Protein AF-A0A971IGG1-F1 (afdb_monomer_lite)

pLDDT: mean 95.61, std 4.91, range [66.44, 98.12]

Radius of gyration: 13.09 Å; chains: 1; bounding box: 25×19×39 Å

Foldseek 3Di:
DVVQVVLVVVQKHKDKDQDDDFVVVCVVVVHDCVVDTDRIDMDIGHDDD

Structure (mmCIF, N/CA/C/O backbone):
data_AF-A0A971IGG1-F1
#
_entry.id   AF-A0A971IGG1-F1
#
loop_
_atom_site.group_PDB
_atom_site.id
_atom_site.type_symbol
_atom_site.label_atom_id
_atom_site.label_alt_id
_atom_site.label_comp_id
_atom_site.label_asym_id
_atom_site.label_entity_id
_atom_site.label_seq_id
_atom_site.pdbx_PDB_ins_code
_atom_site.Cartn_x
_atom_site.Cartn_y
_atom_site.Cartn_z
_atom_site.occupancy
_atom_site.B_iso_or_equiv
_atom_site.auth_seq_id
_atom_site.auth_comp_id
_atom_site.auth_asym_id
_atom_site.auth_atom_id
_atom_site.pdbx_PDB_model_num
ATOM 1 N N . GLU A 1 1 ? -3.763 7.800 2.917 1.00 87.94 1 GLU A N 1
ATOM 2 C CA . GLU A 1 1 ? -4.777 8.354 3.846 1.00 87.94 1 GLU A CA 1
ATOM 3 C C . GLU A 1 1 ? -6.139 7.658 3.822 1.00 87.94 1 GLU A C 1
ATOM 5 O O . GLU A 1 1 ? -6.480 7.065 4.837 1.00 87.94 1 GLU A O 1
ATOM 10 N N . ASN A 1 2 ? -6.911 7.653 2.723 1.00 96.75 2 ASN A N 1
ATOM 11 C CA . ASN A 1 2 ? -8.281 7.087 2.728 1.00 96.75 2 ASN A CA 1
ATOM 12 C C . ASN A 1 2 ? -8.369 5.648 3.268 1.00 96.75 2 ASN A C 1
ATOM 14 O O . ASN A 1 2 ? -9.248 5.349 4.071 1.00 96.75 2 ASN A O 1
ATOM 18 N N . VAL A 1 3 ? -7.430 4.777 2.879 1.00 97.25 3 VAL A N 1
ATOM 19 C CA . VAL A 1 3 ? -7.352 3.391 3.377 1.00 97.25 3 VAL A CA 1
ATOM 20 C C . VAL A 1 3 ? -7.171 3.342 4.896 1.00 97.25 3 VAL A C 1
ATOM 22 O O . VAL A 1 3 ? -7.828 2.548 5.562 1.00 97.25 3 VAL A O 1
ATOM 25 N N . ALA A 1 4 ? -6.329 4.211 5.458 1.00 97.38 4 ALA A N 1
ATOM 26 C CA . ALA A 1 4 ? -6.075 4.255 6.895 1.00 97.38 4 ALA A CA 1
ATOM 27 C C . ALA A 1 4 ? -7.302 4.741 7.675 1.00 97.38 4 ALA A C 1
ATOM 29 O O . ALA A 1 4 ? -7.695 4.124 8.662 1.00 97.38 4 ALA A O 1
ATOM 30 N N . LEU A 1 5 ? -7.966 5.794 7.186 1.00 97.94 5 LEU A N 1
ATOM 31 C CA . LEU A 1 5 ? -9.200 6.305 7.790 1.00 97.94 5 LEU A CA 1
ATOM 32 C C . LEU A 1 5 ? -10.326 5.264 7.750 1.00 97.94 5 LEU A C 1
ATOM 34 O O . LEU A 1 5 ? -11.023 5.064 8.745 1.00 97.94 5 LEU A O 1
ATOM 38 N N . ALA A 1 6 ? -10.474 4.559 6.626 1.00 98.12 6 ALA A N 1
ATOM 39 C CA . ALA A 1 6 ? -11.436 3.470 6.497 1.00 98.12 6 ALA A CA 1
ATOM 40 C C . ALA A 1 6 ? -11.100 2.299 7.434 1.00 98.12 6 ALA A C 1
ATOM 42 O O . ALA A 1 6 ? -11.994 1.774 8.095 1.00 98.12 6 ALA A O 1
ATOM 43 N N . ALA A 1 7 ? -9.821 1.921 7.547 1.00 97.75 7 ALA A N 1
ATOM 44 C CA . ALA A 1 7 ? -9.382 0.886 8.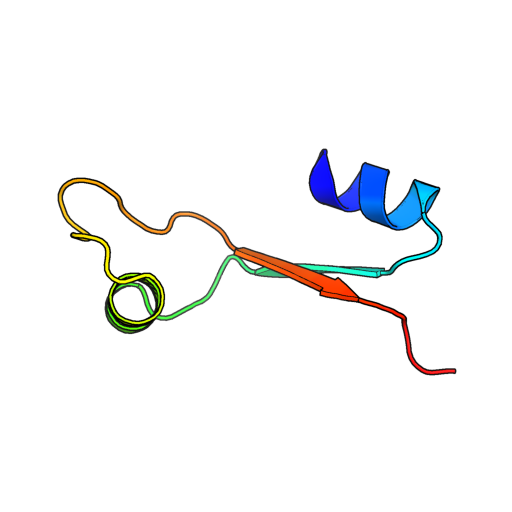479 1.00 97.75 7 ALA A CA 1
ATOM 45 C C . ALA A 1 7 ? -9.752 1.253 9.925 1.00 97.75 7 ALA A C 1
ATOM 47 O O . ALA A 1 7 ? -10.388 0.448 10.605 1.00 97.75 7 ALA A O 1
ATOM 48 N N . THR A 1 8 ? -9.468 2.484 10.363 1.00 96.88 8 THR A N 1
ATOM 49 C CA . THR A 1 8 ? -9.863 2.974 11.694 1.00 96.88 8 THR A CA 1
ATOM 50 C C . THR A 1 8 ? -11.377 2.925 11.904 1.00 96.88 8 THR A C 1
ATOM 52 O O . THR A 1 8 ? -11.826 2.426 12.935 1.00 96.88 8 THR A O 1
ATOM 55 N N . ALA A 1 9 ? -12.176 3.379 10.933 1.00 98.06 9 ALA A N 1
ATOM 56 C CA . ALA A 1 9 ? -13.638 3.343 11.029 1.00 98.06 9 ALA A CA 1
ATOM 57 C C . ALA A 1 9 ? -14.196 1.911 11.158 1.00 98.06 9 ALA A C 1
ATOM 59 O O . ALA A 1 9 ? -15.224 1.700 11.798 1.00 98.06 9 ALA A O 1
ATOM 60 N N . LEU A 1 10 ? -13.500 0.923 10.589 1.00 97.62 10 LEU A N 1
ATOM 61 C CA . LEU A 1 10 ? -13.848 -0.499 10.663 1.00 97.62 10 LEU A CA 1
ATOM 62 C C . LEU A 1 10 ? -13.246 -1.221 11.884 1.00 97.62 10 LEU A C 1
ATOM 64 O O . LEU A 1 10 ? -13.392 -2.438 12.007 1.00 97.62 10 LEU A O 1
ATOM 68 N N . GLY A 1 11 ? -12.561 -0.508 12.786 1.00 96.38 11 GLY A N 1
ATOM 69 C CA . GLY A 1 11 ? -11.881 -1.109 13.939 1.00 96.38 11 GLY A CA 1
ATOM 70 C C . GLY A 1 11 ? -10.670 -1.972 13.562 1.00 96.38 11 GLY A C 1
ATOM 71 O O . GLY A 1 11 ? -10.296 -2.881 14.305 1.00 96.38 11 GLY A O 1
ATOM 72 N N . LEU A 1 12 ? -10.073 -1.717 12.398 1.00 97.75 12 LEU A N 1
ATOM 73 C CA . LEU A 1 12 ? -8.857 -2.356 11.901 1.00 97.75 12 LEU A CA 1
ATOM 74 C C . LEU A 1 12 ? -7.642 -1.438 12.101 1.00 97.75 12 LEU A C 1
ATOM 76 O O . LEU A 1 12 ? -7.768 -0.228 12.283 1.00 97.75 12 LEU A O 1
ATOM 80 N N . GLY A 1 13 ? -6.450 -2.031 12.042 1.00 97.06 13 GLY A N 1
ATOM 81 C CA . GLY A 1 13 ? -5.188 -1.306 11.920 1.00 97.06 13 GLY A CA 1
ATOM 82 C C . GLY A 1 13 ? -4.704 -1.283 10.472 1.00 97.06 13 GLY A C 1
ATOM 83 O O . GLY A 1 13 ? -4.988 -2.209 9.707 1.00 97.06 13 GLY A O 1
ATOM 84 N N . SER A 1 14 ? -3.943 -0.248 10.114 1.00 97.38 14 SER A N 1
ATOM 85 C CA . SER A 1 14 ? -3.224 -0.162 8.842 1.00 97.38 14 SER A CA 1
ATOM 86 C C . SER A 1 14 ? -1.757 0.206 9.057 1.00 97.38 14 SER A C 1
ATOM 88 O O . SER A 1 14 ? -1.447 0.943 9.991 1.00 97.38 14 SER A O 1
ATOM 90 N N . CYS A 1 15 ? -0.873 -0.267 8.180 1.00 96.56 15 CYS A N 1
ATOM 91 C CA . CYS A 1 15 ? 0.532 0.128 8.127 1.00 96.56 15 CYS A CA 1
ATOM 92 C C . CYS A 1 15 ? 0.903 0.529 6.701 1.00 96.56 15 CYS A C 1
ATOM 94 O O . CYS A 1 15 ? 0.778 -0.264 5.768 1.00 96.56 15 CYS A O 1
ATOM 96 N N . GLN A 1 16 ? 1.342 1.768 6.562 1.00 96.19 16 GLN A N 1
ATOM 97 C CA . GLN A 1 16 ? 1.782 2.406 5.339 1.00 96.19 16 GLN A CA 1
ATOM 98 C C . GLN A 1 16 ? 3.225 2.017 5.031 1.00 96.19 16 GLN A C 1
ATOM 100 O O . GLN A 1 16 ? 4.109 2.203 5.867 1.00 96.19 16 GLN A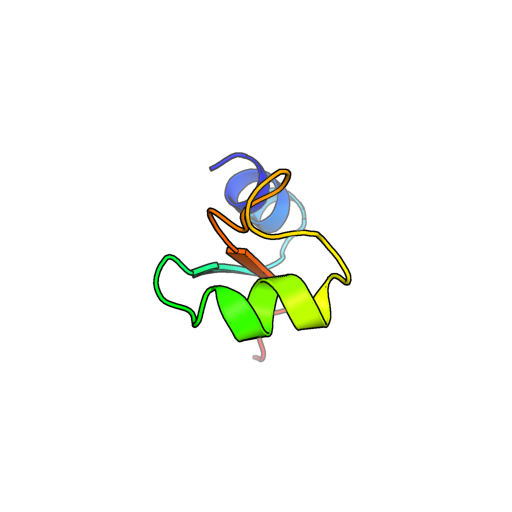 O 1
ATOM 105 N N . ILE A 1 17 ? 3.470 1.506 3.829 1.00 96.44 17 ILE A N 1
ATOM 106 C CA . ILE A 1 17 ? 4.773 0.980 3.433 1.00 96.44 17 ILE A CA 1
ATOM 107 C C . ILE A 1 17 ? 5.225 1.726 2.182 1.00 96.44 17 ILE A C 1
ATOM 109 O O . ILE A 1 17 ? 4.646 1.575 1.108 1.00 96.44 17 ILE A O 1
ATOM 113 N N . ALA A 1 18 ? 6.267 2.537 2.357 1.00 93.94 18 ALA A N 1
ATOM 114 C CA . ALA A 1 18 ? 6.930 3.275 1.283 1.00 93.94 18 ALA A CA 1
ATOM 115 C C . ALA A 1 18 ? 8.265 2.642 0.858 1.00 93.94 18 ALA A C 1
ATOM 117 O O . ALA A 1 18 ? 8.860 3.083 -0.114 1.00 93.94 18 ALA A O 1
ATOM 118 N N . ALA A 1 19 ? 8.752 1.652 1.610 1.00 96.38 19 ALA A N 1
ATOM 119 C CA . ALA A 1 19 ? 9.983 0.936 1.312 1.00 96.38 19 ALA A CA 1
ATOM 120 C C . ALA A 1 19 ? 9.651 -0.531 1.042 1.00 96.38 19 ALA A C 1
ATOM 122 O O . ALA A 1 19 ? 9.195 -1.247 1.937 1.00 96.38 19 ALA A O 1
ATOM 123 N N . PHE A 1 20 ? 9.864 -0.947 -0.195 1.00 95.88 20 PHE A N 1
ATOM 124 C CA . PHE A 1 20 ? 9.722 -2.309 -0.688 1.00 95.88 20 PHE A CA 1
ATOM 125 C C . PHE A 1 20 ? 10.664 -2.480 -1.883 1.00 95.88 20 PHE A C 1
ATOM 127 O O . PHE A 1 20 ? 11.321 -1.523 -2.289 1.00 95.88 20 PHE A O 1
ATOM 134 N N . PHE A 1 21 ? 10.782 -3.704 -2.384 1.00 96.81 21 PHE A N 1
ATOM 135 C CA . PHE A 1 21 ? 11.516 -3.961 -3.613 1.00 96.81 21 PHE A CA 1
ATOM 136 C C . PHE A 1 21 ? 10.529 -3.942 -4.780 1.00 96.81 21 PHE A C 1
ATOM 138 O O . PHE A 1 21 ? 9.538 -4.675 -4.757 1.00 96.81 21 PHE A O 1
ATOM 145 N N . ASP A 1 22 ? 10.753 -3.041 -5.732 1.00 95.19 22 ASP A N 1
ATOM 146 C CA . ASP A 1 22 ? 9.777 -2.714 -6.773 1.00 95.19 22 ASP A CA 1
ATOM 147 C C . ASP A 1 22 ? 9.556 -3.886 -7.741 1.00 95.19 22 ASP A C 1
ATOM 149 O O . ASP A 1 22 ? 8.410 -4.192 -8.071 1.00 95.19 22 ASP A O 1
ATOM 153 N N . GLU A 1 23 ? 10.631 -4.582 -8.130 1.00 96.44 23 GLU A N 1
ATOM 154 C CA . GLU A 1 23 ? 10.579 -5.744 -9.029 1.00 96.44 23 GLU A CA 1
ATOM 155 C C . GLU A 1 23 ? 9.788 -6.892 -8.388 1.00 96.44 23 GLU A C 1
ATOM 157 O O . GLU A 1 23 ? 8.825 -7.391 -8.962 1.00 96.44 23 GLU A O 1
ATOM 162 N N . GLU A 1 24 ? 10.105 -7.248 -7.143 1.00 97.81 24 GLU A N 1
ATOM 163 C CA . GLU A 1 24 ? 9.411 -8.308 -6.416 1.00 97.81 24 GLU A CA 1
ATOM 164 C C . GLU A 1 24 ? 7.944 -7.956 -6.132 1.00 97.81 24 GLU A C 1
ATOM 166 O O . GLU A 1 24 ? 7.091 -8.845 -6.072 1.00 97.81 24 GLU A O 1
ATOM 171 N N . ALA A 1 25 ? 7.629 -6.672 -5.943 1.00 97.44 25 ALA A N 1
ATOM 172 C CA . ALA A 1 25 ? 6.254 -6.216 -5.772 1.00 97.44 25 ALA A CA 1
ATOM 173 C C . ALA A 1 25 ? 5.452 -6.309 -7.081 1.00 97.44 25 ALA A C 1
ATOM 175 O O . ALA A 1 25 ? 4.296 -6.739 -7.048 1.00 97.44 25 ALA A O 1
ATOM 176 N N . ALA A 1 26 ? 6.055 -5.947 -8.216 1.00 97.31 26 ALA A N 1
ATOM 177 C CA . ALA A 1 26 ? 5.443 -6.088 -9.534 1.00 97.31 26 ALA A CA 1
ATOM 178 C C . ALA A 1 26 ? 5.223 -7.567 -9.891 1.00 97.31 26 ALA A C 1
ATOM 180 O O . ALA A 1 26 ? 4.108 -7.950 -10.254 1.00 97.31 26 ALA A O 1
ATOM 181 N N . ASP A 1 27 ? 6.227 -8.417 -9.660 1.00 97.94 27 ASP A N 1
ATOM 182 C CA . ASP A 1 27 ? 6.146 -9.869 -9.857 1.00 97.94 27 ASP A CA 1
ATOM 183 C C . ASP A 1 27 ? 5.040 -10.505 -9.004 1.00 97.94 27 ASP A C 1
ATOM 185 O O . ASP A 1 27 ? 4.284 -11.354 -9.482 1.00 97.94 27 ASP A O 1
ATOM 189 N N . LEU A 1 28 ? 4.900 -10.076 -7.743 1.00 97.06 28 LEU A N 1
ATOM 190 C CA . LEU A 1 28 ? 3.842 -10.555 -6.847 1.00 97.06 28 LEU A CA 1
ATOM 191 C C . LEU A 1 28 ? 2.438 -10.227 -7.375 1.00 97.06 28 LEU A C 1
ATOM 193 O O . LEU A 1 28 ? 1.509 -11.015 -7.180 1.00 97.06 28 LEU A O 1
ATOM 197 N N . LEU A 1 29 ? 2.270 -9.062 -8.000 1.00 96.75 29 LEU A N 1
ATOM 198 C CA . LEU A 1 29 ? 0.992 -8.614 -8.555 1.00 96.75 29 LEU A CA 1
ATOM 199 C C . LEU A 1 29 ? 0.773 -9.083 -10.002 1.00 96.75 29 LEU A C 1
ATOM 201 O O . LEU A 1 29 ? -0.363 -9.052 -10.474 1.00 96.75 29 LEU A O 1
ATOM 205 N N . GLY A 1 30 ? 1.823 -9.557 -10.678 1.00 97.75 30 GLY A N 1
ATOM 206 C CA . GLY A 1 30 ? 1.787 -9.968 -12.080 1.00 97.75 30 GLY A CA 1
ATOM 207 C C . GLY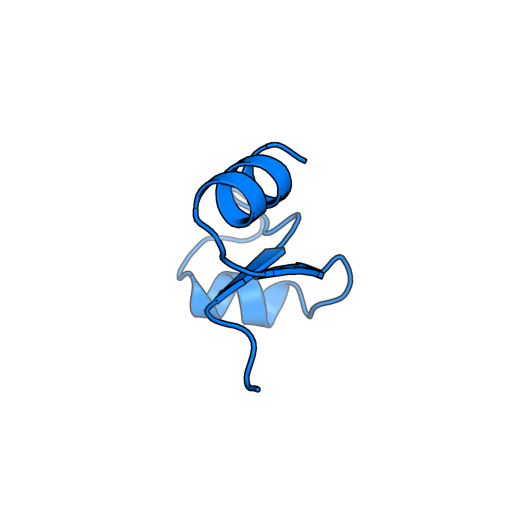 A 1 30 ? 1.579 -8.795 -13.039 1.00 97.75 30 GLY A C 1
ATOM 208 O O . GLY A 1 30 ? 0.889 -8.958 -14.046 1.00 97.75 30 GLY A O 1
ATOM 209 N N . VAL A 1 31 ? 2.123 -7.625 -12.701 1.00 97.44 31 VAL A N 1
ATOM 210 C CA . VAL A 1 31 ? 2.015 -6.393 -13.497 1.00 97.44 31 VAL A CA 1
ATOM 211 C C . VAL A 1 31 ? 3.349 -6.057 -14.156 1.00 97.44 31 VAL A C 1
ATOM 213 O O . VAL A 1 31 ? 4.406 -6.417 -13.643 1.00 97.44 31 VAL A O 1
ATOM 216 N N . ASP A 1 32 ? 3.297 -5.368 -15.296 1.00 96.75 32 ASP A N 1
ATOM 217 C CA . ASP A 1 32 ? 4.492 -4.811 -15.931 1.00 96.75 32 ASP A CA 1
ATOM 218 C C . ASP A 1 32 ? 4.923 -3.548 -15.163 1.00 96.75 32 ASP A C 1
ATOM 220 O O . ASP A 1 32 ? 4.147 -2.591 -15.117 1.00 96.75 32 ASP A O 1
ATOM 224 N N . PRO A 1 33 ? 6.121 -3.507 -14.556 1.00 94.56 33 PRO A N 1
ATOM 225 C CA . PRO A 1 33 ? 6.558 -2.360 -13.766 1.00 94.56 33 PRO A CA 1
ATOM 226 C C . PRO A 1 33 ? 6.774 -1.080 -14.590 1.00 94.56 33 PRO A C 1
ATOM 228 O O . PRO A 1 33 ? 6.728 0.007 -14.012 1.00 94.56 33 PRO A O 1
ATOM 231 N N . ASP A 1 34 ? 6.990 -1.176 -15.906 1.00 96.00 34 ASP A N 1
ATOM 232 C CA . ASP A 1 34 ? 7.182 -0.004 -16.769 1.00 96.00 34 ASP A CA 1
ATOM 233 C C . ASP A 1 34 ? 5.843 0.665 -17.140 1.00 96.00 34 ASP A C 1
ATOM 235 O O . ASP A 1 34 ? 5.783 1.887 -17.316 1.00 96.00 34 ASP A O 1
ATOM 239 N N . GLU A 1 35 ? 4.756 -0.111 -17.229 1.00 97.62 35 GLU A N 1
ATOM 240 C CA . GLU A 1 35 ? 3.406 0.396 -17.522 1.00 97.62 35 GLU A CA 1
ATOM 241 C C . GLU A 1 35 ? 2.569 0.642 -16.251 1.00 97.62 35 GLU A C 1
ATOM 243 O O . GLU A 1 35 ? 1.822 1.623 -16.178 1.00 97.62 35 GLU A O 1
ATOM 248 N N . GLU A 1 36 ? 2.706 -0.218 -15.238 1.00 97.00 36 GLU A N 1
ATOM 249 C CA . GLU A 1 36 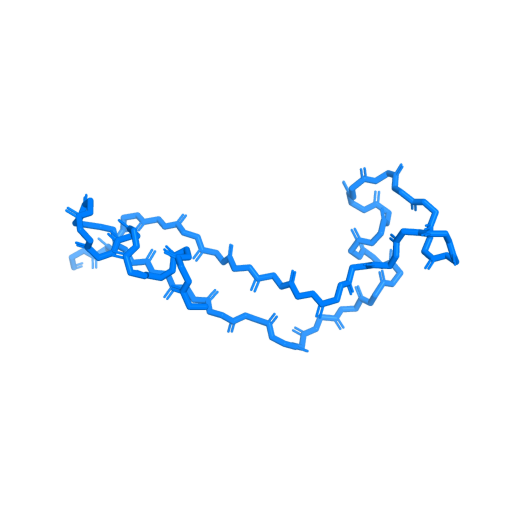? 1.953 -0.206 -13.979 1.00 97.00 36 GLU A CA 1
ATOM 250 C C . GLU A 1 36 ? 2.885 -0.412 -12.761 1.00 97.00 36 GLU A C 1
ATOM 252 O O . GLU A 1 36 ? 2.913 -1.478 -12.139 1.00 97.00 36 GLU A O 1
ATOM 257 N N . PRO A 1 37 ? 3.655 0.622 -12.371 1.00 95.44 37 PRO A N 1
ATOM 258 C CA . PRO A 1 37 ? 4.571 0.529 -11.242 1.00 95.44 37 PRO A CA 1
ATOM 259 C C . PRO A 1 37 ? 3.833 0.492 -9.900 1.00 95.44 37 PRO A C 1
ATOM 261 O O . PRO A 1 37 ? 2.909 1.272 -9.632 1.00 95.44 37 PRO A O 1
ATOM 264 N N . VAL A 1 38 ? 4.321 -0.343 -8.982 1.00 96.69 38 VAL A N 1
ATOM 265 C CA . VAL A 1 38 ? 3.885 -0.313 -7.583 1.00 96.69 38 VAL A CA 1
ATOM 266 C C . VAL A 1 38 ? 4.499 0.906 -6.904 1.00 96.69 38 VAL A C 1
ATOM 268 O O . VAL A 1 38 ? 5.688 0.950 -6.627 1.00 96.69 38 VAL A O 1
ATOM 271 N N . VAL A 1 39 ? 3.680 1.914 -6.611 1.00 95.88 39 VAL A N 1
ATOM 272 C CA . VAL A 1 39 ? 4.156 3.174 -6.003 1.00 95.88 39 VAL A CA 1
ATOM 273 C C . VAL A 1 39 ? 4.013 3.213 -4.484 1.00 95.88 39 VAL A C 1
ATOM 275 O O . VAL A 1 39 ? 4.644 4.028 -3.809 1.00 95.88 39 VAL A O 1
ATOM 278 N N . TYR A 1 40 ? 3.128 2.385 -3.927 1.00 95.75 40 TYR A N 1
ATOM 279 C CA . TYR A 1 40 ? 2.813 2.405 -2.505 1.00 95.75 40 TYR A CA 1
ATOM 280 C C . TYR A 1 40 ? 2.066 1.151 -2.074 1.00 95.75 40 TYR A C 1
ATOM 282 O O . TYR A 1 40 ? 1.211 0.652 -2.803 1.00 95.75 40 TYR A O 1
ATOM 290 N N . MET A 1 41 ? 2.299 0.708 -0.840 1.00 95.75 41 MET A N 1
ATOM 291 C CA . MET A 1 41 ? 1.553 -0.397 -0.248 1.00 95.75 41 MET A CA 1
ATOM 292 C C . MET A 1 41 ? 0.977 -0.030 1.117 1.00 95.75 41 MET A C 1
ATOM 294 O O . MET A 1 41 ? 1.470 0.833 1.847 1.00 95.75 41 MET A O 1
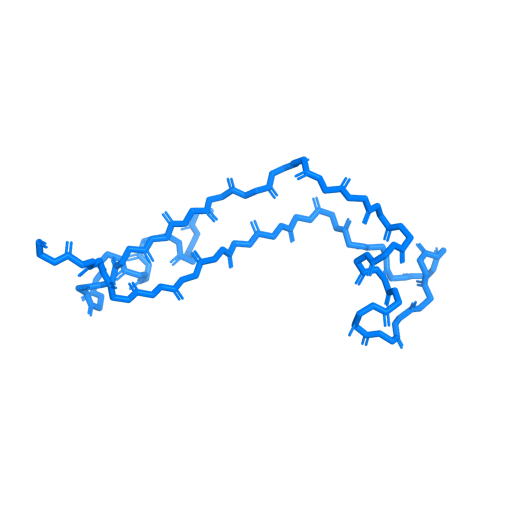ATOM 298 N N . SER A 1 42 ? -0.116 -0.692 1.484 1.00 96.81 42 SER A N 1
ATOM 299 C CA . SER A 1 42 ? -0.685 -0.603 2.825 1.00 96.81 42 SER A CA 1
ATOM 300 C C . SER A 1 42 ? -1.145 -1.976 3.284 1.00 96.81 42 SER A C 1
ATOM 302 O O . SER A 1 42 ? -2.009 -2.587 2.662 1.00 96.81 42 SER A O 1
ATOM 304 N N . ALA A 1 43 ? -0.592 -2.448 4.398 1.00 96.56 43 ALA A N 1
ATOM 305 C CA . ALA A 1 43 ? -1.117 -3.623 5.079 1.00 96.56 43 ALA A CA 1
ATOM 306 C C . ALA A 1 43 ? -2.336 -3.213 5.913 1.00 96.56 43 ALA A C 1
ATOM 308 O O . ALA A 1 43 ? -2.296 -2.188 6.592 1.00 96.56 43 ALA A O 1
ATOM 309 N N . VAL A 1 44 ? -3.406 -4.012 5.891 1.00 97.88 44 VAL A N 1
ATOM 310 C CA . VAL A 1 44 ? -4.616 -3.799 6.700 1.00 97.88 44 VAL A CA 1
ATOM 311 C C . VAL A 1 44 ? -4.971 -5.099 7.409 1.00 97.88 44 VAL A C 1
ATOM 313 O O . VAL A 1 44 ? -4.955 -6.169 6.803 1.00 97.88 44 VAL A O 1
ATOM 316 N N . GLY A 1 45 ? -5.301 -5.030 8.697 1.00 97.50 45 GLY A N 1
ATOM 317 C CA . GLY A 1 45 ? -5.618 -6.231 9.461 1.00 97.50 45 GLY A CA 1
ATOM 318 C C . GLY A 1 45 ? -6.158 -5.961 10.857 1.00 97.50 45 GLY A C 1
ATOM 319 O O . GLY A 1 45 ? -6.294 -4.820 11.295 1.00 97.50 45 GLY A O 1
ATOM 320 N N . ARG A 1 46 ? -6.478 -7.042 11.574 1.00 97.31 46 ARG A N 1
ATOM 321 C CA . ARG A 1 46 ? -6.888 -6.977 12.982 1.00 97.31 46 ARG A CA 1
ATOM 322 C C . ARG A 1 46 ? -5.640 -6.909 13.867 1.00 97.31 46 ARG A C 1
ATOM 324 O O . ARG A 1 46 ? -4.861 -7.866 13.838 1.00 97.31 46 ARG A O 1
ATOM 331 N N . PRO A 1 47 ? -5.444 -5.842 14.662 1.00 89.00 47 PRO A N 1
ATOM 332 C CA . PRO A 1 47 ? -4.348 -5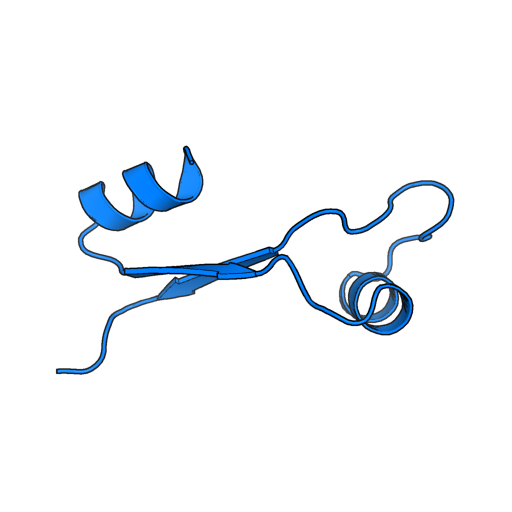.786 15.621 1.00 89.00 47 PRO A CA 1
ATOM 333 C C . PRO A 1 47 ? -4.451 -6.960 16.598 1.00 89.00 47 PRO A C 1
ATOM 335 O O . PRO A 1 47 ? -5.542 -7.293 17.072 1.00 89.00 47 PRO A O 1
ATOM 338 N N . ARG A 1 48 ? -3.325 -7.614 16.887 1.00 84.50 48 ARG A N 1
ATOM 339 C CA . ARG A 1 48 ? -3.283 -8.627 17.946 1.00 84.50 48 ARG A CA 1
ATOM 340 C C . ARG A 1 48 ? -3.377 -7.912 19.298 1.00 84.50 48 ARG A C 1
ATOM 342 O O . ARG A 1 48 ? -2.771 -6.856 19.456 1.00 84.50 48 ARG A O 1
ATOM 349 N N . ARG A 1 49 ? -4.177 -8.469 20.213 1.00 66.44 49 ARG A N 1
ATOM 350 C CA . ARG A 1 49 ? -4.262 -8.008 21.608 1.00 66.44 49 ARG A CA 1
ATOM 351 C C . ARG A 1 49 ? -2.924 -8.150 22.315 1.00 66.44 49 ARG A C 1
ATOM 353 O O . ARG A 1 49 ? -2.232 -9.151 22.017 1.00 66.44 49 ARG A O 1
#

Sequence (49 aa):
ENVALAATALGLGSCQIAAFFDEEAADLLGVDPDEEPVVYMSAVGRPRR

Secondary structure (DSSP, 8-state):
-HHHHHHHHTT-EEEEE----HHHHHHHHT--TTTS----EEEEEPPP-